Protein AF-A0A6I5VI59-F1 (afdb_monomer)

Secondary structure (DSSP, 8-state):
-------------PPPPEETTTTEE----STT-SSGGG-HHHHHHHHSHHHHHHHHHHHHHHHHHTTS----------SSSSSS----

Foldseek 3Di:
DDDDDDPDDPPPPDPQAAQLQPRHRDPCPDPPDPHNVRDPVSVVQVVDPVSVVVSVVVVVVVVVVVVDPDDDDDDDDPDPPDPPDDDD

Solvent-accessible surface area (backbone atoms only — not comparable to full-atom values): 6158 Å² total; per-residue (Å²): 140,84,86,78,87,88,88,86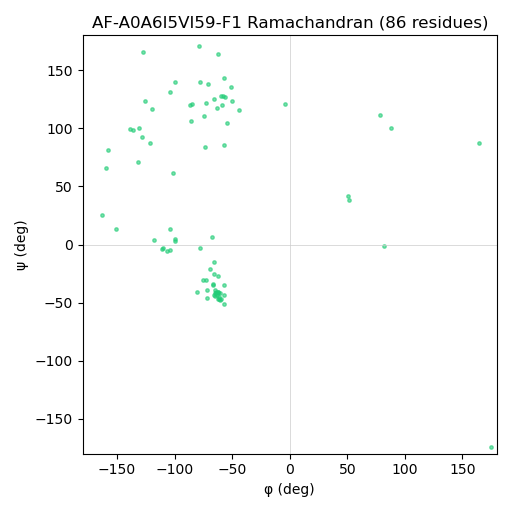,70,91,64,73,80,68,78,70,60,61,28,88,90,76,75,37,68,59,78,60,88,46,92,89,30,90,44,56,89,58,28,69,67,51,50,56,39,64,73,34,67,66,51,38,51,50,50,51,51,51,52,52,51,52,52,62,69,60,72,57,91,74,76,87,81,81,89,88,91,85,88,86,80,87,80,89,80,83,79,134

Sequence (88 aa):
MTTERDVGGRRRSRPNPRCPIRDEPCNLCFPGATGPQDCGLVYLVQSDPELRAALHQTTLANRRAAGTPTAVAGESQSAALTTRSTSP

Structure (mmCIF, N/CA/C/O backbone):
data_AF-A0A6I5VI59-F1
#
_entry.id   AF-A0A6I5VI59-F1
#
loop_
_atom_site.group_PDB
_atom_site.id
_atom_site.type_symbol
_atom_site.label_atom_id
_atom_site.label_alt_id
_atom_site.label_comp_id
_atom_site.label_asym_id
_atom_site.label_entity_id
_atom_site.label_seq_id
_atom_site.pdbx_PDB_ins_code
_atom_site.Cartn_x
_atom_site.Cartn_y
_atom_site.Cartn_z
_atom_site.occupancy
_atom_site.B_iso_or_equiv
_atom_site.auth_seq_id
_atom_site.auth_comp_id
_atom_site.auth_asym_id
_atom_site.auth_atom_id
_atom_site.pdbx_PDB_model_num
ATOM 1 N N . MET A 1 1 ? 27.113 -13.403 -28.315 1.00 39.59 1 MET A N 1
ATOM 2 C CA . MET A 1 1 ? 26.087 -14.435 -28.570 1.00 39.59 1 MET A CA 1
ATOM 3 C C . MET A 1 1 ? 24.901 -14.104 -27.681 1.00 39.59 1 MET A C 1
ATOM 5 O O . MET A 1 1 ? 24.904 -14.483 -26.520 1.00 39.59 1 MET A O 1
ATOM 9 N N . THR A 1 2 ? 23.955 -13.311 -28.178 1.00 43.34 2 THR A N 1
ATOM 10 C CA . THR A 1 2 ? 22.793 -12.861 -27.397 1.00 43.34 2 THR A CA 1
ATOM 11 C C . THR A 1 2 ? 21.562 -13.183 -28.229 1.00 43.34 2 THR A C 1
ATOM 13 O O . THR A 1 2 ? 21.210 -12.441 -29.137 1.00 43.34 2 THR A O 1
ATOM 16 N N . THR A 1 3 ? 20.984 -14.362 -28.010 1.00 52.22 3 THR A N 1
ATOM 17 C CA . THR A 1 3 ? 19.750 -14.786 -28.675 1.00 52.22 3 THR A CA 1
ATOM 18 C C . THR A 1 3 ? 18.559 -14.262 -27.894 1.00 52.22 3 THR A C 1
ATOM 20 O O . THR A 1 3 ? 18.238 -14.736 -26.806 1.00 52.22 3 THR A O 1
ATOM 23 N N . GLU A 1 4 ? 17.940 -13.249 -28.484 1.00 60.28 4 GLU A N 1
ATOM 24 C CA . GLU A 1 4 ? 16.590 -12.788 -28.213 1.00 60.28 4 GLU A CA 1
ATOM 25 C C . GLU A 1 4 ? 15.547 -13.880 -28.527 1.00 60.28 4 GLU A C 1
ATOM 27 O O . GLU A 1 4 ? 15.796 -14.782 -29.326 1.00 60.28 4 GLU A O 1
ATOM 32 N N . ARG A 1 5 ? 14.338 -13.660 -27.991 1.00 57.16 5 ARG A N 1
ATOM 33 C CA . ARG A 1 5 ? 13.023 -14.190 -28.406 1.00 57.16 5 ARG A CA 1
ATOM 34 C C . ARG A 1 5 ? 12.567 -15.534 -27.830 1.00 57.16 5 ARG A C 1
ATOM 36 O O . ARG A 1 5 ? 12.780 -16.588 -28.409 1.00 57.16 5 ARG A O 1
ATOM 43 N N . ASP A 1 6 ? 11.699 -15.414 -26.825 1.00 49.69 6 ASP A N 1
ATOM 44 C CA . ASP A 1 6 ? 10.441 -16.169 -26.789 1.00 49.69 6 ASP A CA 1
ATOM 45 C C . ASP A 1 6 ? 9.289 -15.238 -26.350 1.00 49.69 6 ASP A C 1
ATOM 47 O O . ASP A 1 6 ? 9.117 -14.908 -25.176 1.00 49.69 6 ASP A O 1
ATOM 51 N N . VAL A 1 7 ? 8.534 -14.733 -27.332 1.00 58.38 7 VAL A N 1
ATOM 52 C CA . VAL A 1 7 ? 7.294 -13.957 -27.154 1.00 58.38 7 VAL A CA 1
ATOM 53 C C . VAL A 1 7 ? 6.208 -14.733 -27.886 1.00 58.38 7 VAL A C 1
ATOM 55 O O . VAL A 1 7 ? 5.996 -14.532 -29.078 1.00 58.38 7 VAL A O 1
ATOM 58 N N . GLY A 1 8 ? 5.569 -15.684 -27.204 1.00 57.06 8 GLY A N 1
ATOM 59 C CA . GLY A 1 8 ? 4.693 -16.615 -27.918 1.00 57.06 8 GLY A CA 1
ATOM 60 C C . GLY A 1 8 ? 3.697 -17.415 -27.092 1.00 57.06 8 GLY A C 1
ATOM 61 O O . GLY A 1 8 ? 3.275 -18.475 -27.531 1.00 57.06 8 GLY A O 1
ATOM 62 N N . GLY A 1 9 ? 3.272 -16.936 -25.924 1.00 51.78 9 GLY A N 1
ATOM 63 C CA . GLY A 1 9 ? 2.158 -17.546 -25.197 1.00 51.78 9 GLY A CA 1
ATOM 64 C C . GLY A 1 9 ? 1.110 -16.496 -24.886 1.00 51.78 9 GLY A C 1
ATOM 65 O O . GLY A 1 9 ? 1.441 -15.511 -24.230 1.00 51.78 9 GLY A O 1
ATOM 66 N N . ARG A 1 10 ? -0.147 -16.697 -25.315 1.00 60.69 10 ARG A N 1
ATOM 67 C CA . ARG A 1 10 ? -1.305 -15.914 -24.844 1.00 60.69 10 ARG A CA 1
ATOM 68 C C . ARG A 1 10 ? -1.387 -16.037 -23.322 1.00 60.69 10 ARG A C 1
ATOM 70 O O . ARG A 1 10 ? -2.073 -16.910 -22.790 1.00 60.69 10 ARG A O 1
ATOM 77 N N . ARG A 1 11 ? -0.647 -15.183 -22.610 1.00 62.38 11 ARG A N 1
ATOM 78 C CA . ARG A 1 11 ? -0.764 -15.053 -21.167 1.00 62.38 11 ARG A CA 1
ATOM 79 C C . ARG A 1 11 ? -2.183 -14.563 -20.947 1.00 62.38 11 ARG A C 1
ATOM 81 O O . ARG A 1 11 ? -2.545 -13.496 -21.435 1.00 62.38 11 ARG A O 1
ATOM 88 N N . ARG A 1 12 ? -2.994 -15.360 -20.246 1.00 61.72 12 ARG A N 1
ATOM 89 C CA . ARG A 1 12 ? -4.211 -14.856 -19.601 1.00 61.72 12 ARG A CA 1
ATOM 90 C C . ARG A 1 12 ? -3.785 -13.550 -18.942 1.00 61.72 12 ARG A C 1
ATOM 92 O O . ARG A 1 12 ? -2.851 -13.600 -18.139 1.00 61.72 12 ARG A O 1
ATOM 99 N N . SER A 1 13 ? -4.335 -12.414 -19.379 1.00 62.22 13 SER A N 1
ATOM 100 C CA . SER A 1 13 ? -3.943 -11.108 -18.849 1.00 62.22 13 SER A CA 1
ATOM 101 C C . SER A 1 13 ? -4.113 -11.203 -17.343 1.00 62.22 13 SER A C 1
ATOM 103 O O . SER A 1 13 ? -5.244 -11.313 -16.868 1.00 62.22 13 SER A O 1
ATOM 105 N N . ARG A 1 14 ? -3.005 -11.319 -16.596 1.00 63.59 14 ARG A N 1
ATOM 106 C CA . ARG A 1 14 ? -3.090 -11.430 -15.141 1.00 63.59 14 ARG A CA 1
ATOM 107 C C . ARG A 1 14 ? -3.800 -10.150 -14.710 1.00 63.59 14 ARG A C 1
ATOM 109 O O . ARG A 1 14 ? -3.390 -9.088 -15.184 1.00 63.59 14 ARG A O 1
ATOM 116 N N . PRO A 1 15 ? -4.886 -10.235 -13.923 1.00 69.19 15 PRO A N 1
ATOM 117 C CA . PRO A 1 15 ? -5.558 -9.036 -13.450 1.00 69.19 15 PRO A CA 1
ATOM 118 C C . PRO A 1 15 ? -4.493 -8.121 -12.851 1.00 69.19 15 PRO A C 1
ATOM 120 O O . PRO A 1 15 ? -3.703 -8.572 -12.017 1.00 69.19 15 PRO A O 1
ATOM 123 N N . ASN A 1 16 ? -4.400 -6.892 -13.370 1.00 75.50 16 ASN A N 1
ATOM 124 C CA . ASN A 1 16 ? -3.383 -5.949 -12.924 1.00 75.50 16 ASN A CA 1
ATOM 125 C C . ASN A 1 16 ? -3.591 -5.754 -11.413 1.00 75.50 16 ASN A C 1
ATOM 127 O O . ASN A 1 16 ? -4.707 -5.392 -11.015 1.00 75.50 16 ASN A O 1
ATOM 131 N N . PRO A 1 17 ? -2.592 -6.062 -10.569 1.00 84.69 17 PRO A N 1
ATOM 132 C CA . PRO A 1 17 ? -2.742 -5.901 -9.133 1.00 84.69 17 PRO A CA 1
ATOM 133 C C . PRO A 1 17 ? -3.136 -4.452 -8.815 1.00 84.69 17 PRO A C 1
ATOM 135 O O . PRO A 1 17 ? -2.476 -3.508 -9.249 1.00 84.69 17 PRO A O 1
ATOM 138 N N . ARG A 1 18 ? -4.229 -4.264 -8.066 1.00 89.06 18 ARG A N 1
ATOM 139 C CA . ARG A 1 18 ? -4.657 -2.928 -7.627 1.00 89.06 18 ARG A CA 1
ATOM 140 C C . ARG A 1 18 ? -3.813 -2.461 -6.443 1.00 89.06 18 ARG A C 1
ATOM 142 O O . ARG A 1 18 ? -3.510 -3.236 -5.538 1.00 89.06 18 ARG A O 1
ATOM 149 N N . CYS A 1 19 ? -3.457 -1.182 -6.448 1.00 91.38 19 CYS A N 1
ATOM 150 C CA . CYS A 1 19 ? -2.842 -0.496 -5.325 1.00 91.38 19 CYS A CA 1
ATOM 151 C C . CYS A 1 19 ? -3.895 -0.274 -4.221 1.00 91.38 19 CYS A C 1
ATOM 153 O O . CYS A 1 19 ? -4.899 0.390 -4.485 1.00 91.38 19 CYS A O 1
ATOM 155 N N . PRO A 1 20 ? -3.685 -0.769 -2.987 1.00 89.69 20 PRO A N 1
ATOM 156 C CA . PRO A 1 20 ? -4.676 -0.663 -1.911 1.00 89.69 20 PRO A CA 1
ATOM 157 C C . PRO A 1 20 ? -4.873 0.769 -1.394 1.00 89.69 20 PRO A C 1
ATOM 159 O O . PRO A 1 20 ? -5.907 1.065 -0.812 1.00 89.69 20 PRO A O 1
ATOM 162 N N . ILE A 1 21 ? -3.897 1.657 -1.607 1.00 91.19 21 ILE A N 1
ATOM 163 C CA . ILE A 1 21 ? -3.937 3.039 -1.103 1.00 91.19 21 ILE A CA 1
ATOM 164 C C . ILE A 1 21 ? -4.788 3.938 -2.002 1.00 91.19 21 ILE A C 1
ATOM 166 O O . ILE A 1 21 ? -5.526 4.794 -1.528 1.00 91.19 21 ILE A O 1
ATOM 170 N N . ARG A 1 22 ? -4.651 3.760 -3.317 1.00 88.69 22 ARG A N 1
ATOM 171 C CA . ARG A 1 22 ? -5.247 4.642 -4.326 1.00 88.69 22 ARG A CA 1
ATOM 172 C C . ARG A 1 22 ? -6.443 4.013 -5.052 1.00 88.69 22 ARG A C 1
ATOM 174 O O . ARG A 1 22 ? -7.084 4.683 -5.847 1.00 88.69 22 ARG A O 1
ATOM 181 N N . ASP A 1 23 ? -6.729 2.734 -4.788 1.00 88.69 23 ASP A N 1
ATOM 182 C CA . ASP A 1 23 ? -7.751 1.927 -5.469 1.00 88.69 23 ASP A CA 1
ATOM 183 C C . ASP A 1 23 ? -7.623 1.963 -7.004 1.00 88.69 23 ASP A C 1
ATOM 185 O O . ASP A 1 23 ? -8.605 1.957 -7.735 1.00 88.69 23 ASP A O 1
ATOM 189 N N . GLU A 1 24 ? -6.406 1.958 -7.543 1.00 88.25 24 GLU A N 1
ATOM 190 C CA . GLU A 1 24 ? -6.167 1.962 -8.994 1.00 88.25 24 GLU A CA 1
ATOM 191 C C . GLU A 1 24 ? -5.221 0.822 -9.408 1.00 88.25 24 GLU A C 1
ATOM 193 O O . GLU A 1 24 ? -4.573 0.229 -8.543 1.00 88.25 24 GLU A O 1
ATOM 198 N N . PRO A 1 25 ? -5.115 0.478 -10.702 1.00 91.06 25 PRO A N 1
ATOM 199 C CA . PRO A 1 25 ? -4.098 -0.459 -11.171 1.00 91.06 25 PRO A CA 1
ATOM 200 C C . PRO A 1 25 ? -2.684 0.015 -10.804 1.00 91.06 25 PRO A C 1
ATOM 202 O O . PRO A 1 25 ? -2.394 1.211 -10.824 1.00 91.06 25 PRO A O 1
ATOM 205 N N . CYS A 1 26 ? -1.790 -0.912 -10.458 1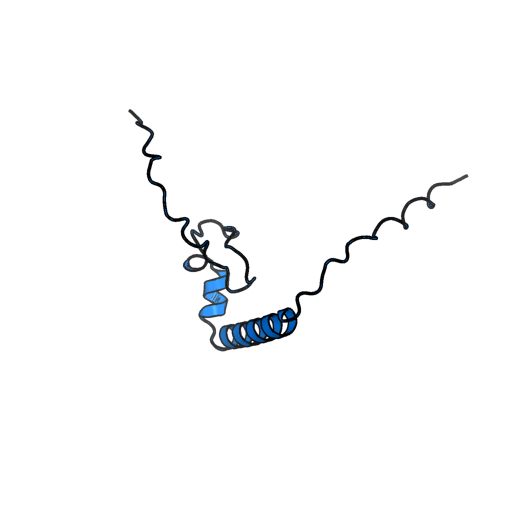.00 90.69 26 CYS A N 1
ATOM 206 C CA . CYS A 1 26 ? -0.426 -0.551 -10.091 1.00 90.69 26 CYS A CA 1
ATOM 207 C C . CYS A 1 26 ? 0.326 0.039 -11.296 1.00 90.69 26 CYS A C 1
ATOM 209 O O . CYS A 1 26 ? 0.450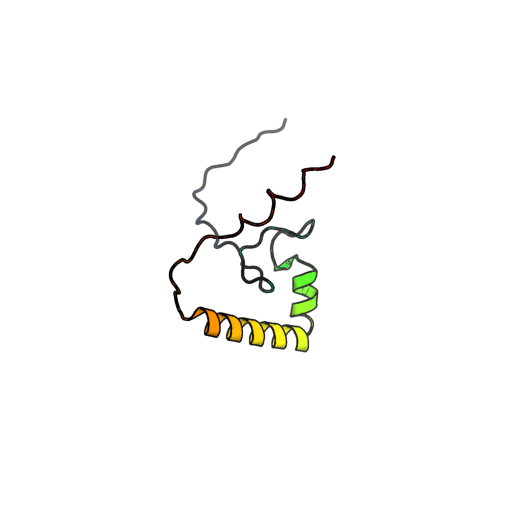 -0.606 -12.335 1.00 90.69 26 CYS A O 1
ATOM 211 N N . ASN A 1 27 ? 0.868 1.247 -11.121 1.00 90.06 27 ASN A N 1
ATOM 212 C CA . ASN A 1 27 ? 1.656 1.959 -12.134 1.00 90.06 27 ASN A CA 1
ATOM 213 C C . ASN A 1 27 ? 3.169 1.935 -11.844 1.00 90.06 27 ASN A C 1
ATOM 215 O O . ASN A 1 27 ? 3.907 2.723 -12.424 1.00 90.06 27 ASN A O 1
ATOM 219 N N . LEU A 1 28 ? 3.624 1.080 -10.916 1.00 91.56 28 LEU A N 1
ATOM 220 C CA . LEU A 1 28 ? 5.034 0.961 -10.505 1.00 91.56 28 LEU A CA 1
ATOM 221 C C . LEU A 1 28 ? 5.676 2.315 -10.140 1.00 91.56 28 LEU A C 1
ATOM 223 O O . LEU A 1 28 ? 6.812 2.607 -10.499 1.00 91.56 28 LEU A O 1
ATOM 227 N N . CYS A 1 29 ? 4.939 3.163 -9.417 1.00 88.81 29 CYS A N 1
ATOM 228 C CA . CYS A 1 29 ? 5.372 4.525 -9.087 1.00 88.81 29 CYS A CA 1
ATOM 229 C C . CYS A 1 29 ? 6.603 4.597 -8.167 1.00 88.81 29 CYS A C 1
ATOM 231 O O . CYS A 1 29 ? 7.192 5.666 -8.028 1.00 88.81 29 CYS A O 1
ATOM 233 N N . PHE A 1 30 ? 6.975 3.488 -7.524 1.00 89.75 30 PHE A N 1
ATOM 234 C CA . PHE A 1 30 ? 8.142 3.398 -6.657 1.00 89.75 30 PHE A CA 1
ATOM 235 C C . PHE A 1 30 ? 9.287 2.660 -7.376 1.00 89.75 30 PHE A C 1
ATOM 237 O O . PHE A 1 30 ? 9.048 1.570 -7.906 1.00 89.75 30 PHE A O 1
ATOM 244 N N . PRO A 1 31 ? 10.523 3.200 -7.385 1.00 90.75 31 PRO A N 1
ATOM 245 C CA . PRO A 1 31 ? 11.657 2.570 -8.058 1.00 90.75 31 PRO A CA 1
ATOM 246 C C . PRO A 1 31 ? 11.923 1.159 -7.526 1.00 90.75 31 PRO A C 1
ATOM 248 O O . PRO A 1 31 ? 12.067 0.960 -6.323 1.00 90.75 31 PRO A O 1
ATOM 251 N N . GLY A 1 32 ? 12.004 0.179 -8.427 1.00 88.62 32 GLY A N 1
ATOM 252 C CA . GLY A 1 32 ? 12.279 -1.218 -8.071 1.00 88.62 32 GLY A CA 1
ATOM 253 C C . GLY A 1 32 ? 11.066 -2.026 -7.597 1.00 88.62 32 GLY A C 1
ATOM 254 O O . GLY A 1 32 ? 11.210 -3.223 -7.361 1.00 88.62 32 GLY A O 1
ATOM 255 N N . ALA A 1 33 ? 9.872 -1.434 -7.502 1.00 91.25 33 ALA A N 1
ATOM 256 C CA . ALA A 1 33 ? 8.663 -2.202 -7.224 1.00 91.25 33 ALA A CA 1
ATOM 257 C C . ALA A 1 33 ? 8.270 -3.064 -8.436 1.00 91.25 33 ALA A C 1
ATOM 259 O O . ALA A 1 33 ? 8.285 -2.582 -9.568 1.00 91.25 33 ALA A O 1
ATOM 260 N N . THR A 1 34 ? 7.855 -4.315 -8.204 1.00 90.81 34 THR A N 1
ATOM 261 C CA . THR A 1 34 ? 7.221 -5.163 -9.239 1.00 90.81 34 THR A CA 1
ATOM 262 C C . THR A 1 34 ? 5.704 -5.270 -9.060 1.00 90.81 34 THR A C 1
ATOM 264 O O . THR A 1 34 ? 4.996 -5.828 -9.899 1.00 90.81 34 THR A O 1
ATOM 267 N N . GLY A 1 35 ? 5.187 -4.693 -7.972 1.00 90.12 35 GLY A N 1
ATOM 268 C CA . GLY A 1 35 ? 3.775 -4.633 -7.628 1.00 90.12 35 GLY A CA 1
ATOM 269 C C . GLY A 1 35 ? 3.557 -4.006 -6.246 1.00 90.12 35 GLY A C 1
ATOM 270 O O . GLY A 1 35 ? 4.507 -3.528 -5.622 1.00 90.12 35 GLY A O 1
ATOM 271 N N . PRO A 1 36 ? 2.312 -4.001 -5.741 1.00 92.88 36 PRO A N 1
ATOM 272 C CA . PRO A 1 36 ? 1.977 -3.390 -4.455 1.00 92.88 36 PRO A CA 1
ATOM 273 C C . PRO A 1 36 ? 2.696 -4.040 -3.266 1.00 92.88 36 PRO A C 1
ATOM 275 O O . PRO A 1 36 ? 2.954 -3.351 -2.286 1.00 92.88 36 PRO A O 1
ATOM 278 N N . GLN A 1 37 ? 3.059 -5.323 -3.354 1.00 90.75 37 GLN A N 1
ATOM 279 C CA . GLN A 1 37 ? 3.817 -6.021 -2.309 1.00 90.75 37 GLN A CA 1
ATOM 280 C C . GLN A 1 37 ? 5.250 -5.491 -2.119 1.00 90.75 37 GLN A C 1
ATOM 282 O O . GLN A 1 37 ? 5.786 -5.603 -1.024 1.00 90.75 37 GLN A O 1
ATOM 287 N N . ASP A 1 38 ? 5.840 -4.881 -3.153 1.00 91.94 38 ASP A N 1
ATOM 288 C CA . ASP A 1 38 ? 7.209 -4.339 -3.122 1.00 91.94 38 ASP A CA 1
ATOM 289 C C . ASP A 1 38 ? 7.228 -2.817 -2.888 1.00 91.94 38 ASP A C 1
ATOM 291 O O . ASP A 1 38 ? 8.277 -2.176 -2.931 1.00 91.94 38 ASP A O 1
ATOM 295 N N . CYS A 1 39 ? 6.061 -2.198 -2.688 1.00 92.75 39 CYS A N 1
ATOM 296 C CA . CYS A 1 39 ? 5.956 -0.760 -2.483 1.00 92.75 39 CYS A CA 1
ATOM 297 C C . CYS A 1 39 ? 6.138 -0.412 -1.000 1.00 92.75 39 CYS A C 1
ATOM 299 O O . CYS A 1 39 ? 5.325 -0.801 -0.159 1.00 92.75 39 CYS A O 1
ATOM 301 N N . GLY A 1 40 ? 7.150 0.404 -0.684 1.00 92.00 40 GLY A N 1
ATOM 302 C CA . GLY A 1 40 ? 7.424 0.838 0.692 1.00 92.00 40 GLY A CA 1
ATOM 303 C C . GLY A 1 40 ? 6.241 1.545 1.369 1.00 92.00 40 GLY A C 1
ATOM 304 O O . GLY A 1 40 ? 5.998 1.338 2.554 1.00 92.00 40 GLY A O 1
ATOM 305 N N . LEU A 1 41 ? 5.440 2.313 0.619 1.00 93.19 41 LEU A N 1
ATOM 306 C CA . LEU A 1 41 ? 4.238 2.958 1.162 1.00 93.19 41 LEU A CA 1
ATOM 307 C C . LEU A 1 41 ? 3.179 1.933 1.590 1.00 93.19 41 LEU A C 1
ATOM 309 O O . LEU A 1 41 ? 2.598 2.057 2.665 1.00 93.19 41 LEU A O 1
ATOM 313 N N . VAL A 1 42 ? 2.940 0.913 0.760 1.00 94.81 42 VAL A N 1
ATOM 314 C CA . VAL A 1 42 ? 1.993 -0.162 1.087 1.00 94.81 42 VAL A CA 1
ATOM 315 C C . VAL A 1 42 ? 2.471 -0.913 2.325 1.00 94.81 42 VAL A C 1
ATOM 317 O O . VAL A 1 42 ? 1.659 -1.184 3.206 1.00 94.81 42 VAL A O 1
ATOM 320 N N . TYR A 1 43 ? 3.775 -1.188 2.429 1.00 94.38 43 TYR A N 1
ATOM 321 C CA . TYR A 1 43 ? 4.365 -1.810 3.613 1.00 94.38 43 TYR A CA 1
ATOM 322 C C . TYR A 1 43 ? 4.086 -1.007 4.889 1.00 94.38 43 TYR A C 1
ATOM 324 O O . TYR A 1 43 ? 3.574 -1.576 5.852 1.00 94.38 43 TYR A O 1
ATOM 332 N N . LEU A 1 44 ? 4.365 0.301 4.894 1.00 94.94 44 LEU A N 1
ATOM 333 C CA . LEU A 1 44 ? 4.167 1.150 6.074 1.00 94.94 44 LEU A CA 1
ATOM 334 C C . LEU A 1 44 ? 2.707 1.154 6.530 1.00 94.94 44 LEU A C 1
ATOM 336 O O . LEU A 1 44 ? 2.420 0.941 7.704 1.00 94.94 44 LEU A O 1
ATOM 340 N N . VAL A 1 45 ? 1.780 1.333 5.591 1.00 96.06 45 VAL A N 1
ATOM 341 C CA . VAL A 1 45 ? 0.360 1.429 5.929 1.00 96.06 45 VAL A CA 1
ATOM 342 C C . VAL A 1 45 ? -0.228 0.081 6.352 1.00 96.06 45 VAL A C 1
ATOM 344 O O . VAL A 1 45 ? -1.037 0.028 7.271 1.00 96.06 45 VAL A O 1
ATOM 347 N N . GLN A 1 46 ? 0.161 -1.020 5.706 1.00 94.62 46 GLN A N 1
ATOM 348 C CA . GLN A 1 46 ? -0.378 -2.346 6.028 1.00 94.62 46 GLN A CA 1
ATOM 349 C C . GLN A 1 46 ? 0.205 -2.923 7.325 1.00 94.62 46 GLN A C 1
ATOM 351 O O . GLN A 1 46 ? -0.484 -3.692 8.007 1.00 94.62 46 GLN A O 1
ATOM 356 N N . SER A 1 47 ? 1.450 -2.567 7.656 1.00 96.56 47 SER A N 1
ATOM 357 C CA . SER A 1 47 ? 2.124 -3.012 8.883 1.00 96.56 47 SER A CA 1
ATOM 358 C C . SER A 1 47 ? 1.560 -2.334 10.129 1.00 96.56 47 SER A C 1
ATOM 360 O O . SER A 1 47 ? 1.519 -2.951 11.191 1.00 96.56 47 SER A O 1
ATOM 362 N N . ASP A 1 48 ? 1.069 -1.102 9.997 1.00 97.62 48 ASP A N 1
ATOM 363 C CA . ASP A 1 48 ? 0.415 -0.379 11.081 1.00 97.62 48 ASP A CA 1
ATOM 364 C C . ASP A 1 48 ? -1.082 -0.760 11.177 1.00 97.62 48 ASP A C 1
ATOM 366 O O . ASP A 1 48 ? -1.839 -0.603 10.210 1.00 97.62 48 ASP A O 1
ATOM 370 N N . PRO A 1 49 ? -1.552 -1.297 12.319 1.00 97.19 49 PRO A N 1
ATOM 371 C CA . PRO A 1 49 ? -2.939 -1.720 12.474 1.00 97.19 49 PRO A CA 1
ATOM 372 C C . PRO A 1 49 ? -3.949 -0.572 12.439 1.00 97.19 49 PRO A C 1
ATOM 374 O O . PRO A 1 49 ? -5.054 -0.774 11.929 1.00 97.19 49 PRO A O 1
ATOM 377 N N . GLU A 1 50 ? -3.593 0.605 12.947 1.00 97.44 50 GLU A N 1
ATOM 378 C CA . GLU A 1 50 ? -4.479 1.766 12.969 1.00 97.44 50 GLU A CA 1
ATOM 379 C C . GLU A 1 50 ? -4.640 2.326 11.557 1.00 97.44 50 GLU A C 1
ATOM 381 O O . GLU A 1 50 ? -5.767 2.523 11.090 1.00 97.44 50 GLU A O 1
ATOM 386 N N . LEU A 1 51 ? -3.531 2.483 10.827 1.00 96.62 51 LEU A N 1
ATOM 387 C CA . LEU A 1 51 ? -3.567 2.973 9.447 1.00 96.62 51 LEU A CA 1
ATOM 388 C C . LEU A 1 51 ? -4.308 2.007 8.518 1.00 96.62 51 LEU A C 1
ATOM 390 O O . LEU A 1 51 ? -5.121 2.431 7.692 1.00 96.62 51 LEU A O 1
ATOM 394 N N . ARG A 1 52 ? -4.094 0.698 8.674 1.00 96.69 52 ARG A N 1
ATOM 395 C CA . ARG A 1 52 ? -4.825 -0.329 7.921 1.00 96.69 52 ARG A CA 1
ATOM 396 C C . ARG A 1 52 ? -6.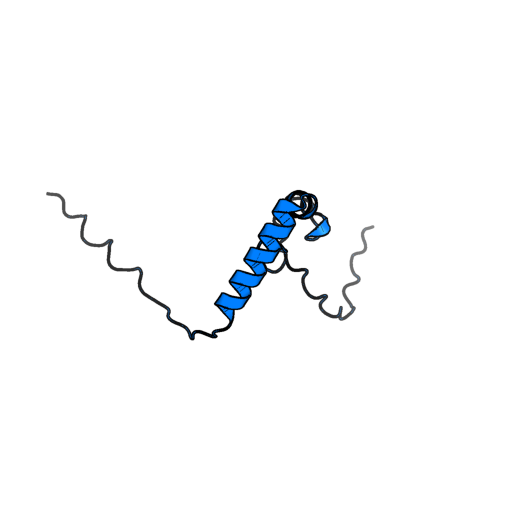327 -0.300 8.210 1.00 96.69 52 ARG A C 1
ATOM 398 O O . ARG A 1 52 ? -7.130 -0.447 7.285 1.00 96.69 52 ARG A O 1
ATOM 405 N N . ALA A 1 53 ? -6.724 -0.099 9.467 1.00 97.38 53 ALA A N 1
ATOM 406 C CA . ALA A 1 53 ? -8.132 0.041 9.831 1.00 97.38 53 ALA A CA 1
ATOM 407 C C . ALA A 1 53 ? -8.746 1.314 9.228 1.00 97.38 53 ALA A C 1
ATOM 409 O O . ALA A 1 53 ? -9.842 1.249 8.664 1.00 97.38 53 ALA A O 1
ATOM 410 N N . ALA A 1 54 ? -8.030 2.440 9.280 1.00 96.44 54 ALA A N 1
ATOM 411 C CA . ALA A 1 54 ? -8.459 3.697 8.676 1.00 96.44 54 ALA A CA 1
ATOM 412 C C . ALA A 1 54 ? -8.646 3.561 7.156 1.00 96.44 54 ALA A C 1
ATOM 414 O O . ALA A 1 54 ? -9.712 3.896 6.641 1.00 96.44 54 ALA A O 1
ATOM 415 N N . LEU A 1 55 ? -7.681 2.970 6.440 1.00 95.50 55 LEU A N 1
ATOM 416 C CA . LEU A 1 55 ? -7.817 2.696 5.004 1.00 95.50 55 LEU A CA 1
ATOM 417 C C . LEU A 1 55 ? -9.034 1.838 4.674 1.00 95.50 55 LEU A C 1
ATOM 419 O O . LEU A 1 55 ? -9.739 2.105 3.697 1.00 95.50 55 LEU A O 1
ATOM 423 N N . HIS A 1 56 ? -9.279 0.792 5.463 1.00 94.88 56 HIS A N 1
ATOM 424 C CA . HIS A 1 56 ? -10.437 -0.069 5.265 1.00 94.88 56 HIS A CA 1
ATOM 425 C C . HIS A 1 56 ? -11.742 0.727 5.411 1.00 94.88 56 HIS A C 1
ATOM 427 O O . HIS A 1 56 ? -12.622 0.628 4.554 1.00 94.88 56 HIS A O 1
ATOM 433 N N . GLN A 1 57 ? -11.843 1.577 6.437 1.00 95.50 57 GLN A N 1
ATOM 434 C CA . GLN A 1 57 ? -12.996 2.458 6.633 1.00 95.50 57 GLN A CA 1
ATOM 435 C C . GLN A 1 57 ? -13.174 3.434 5.464 1.00 95.50 57 GLN A C 1
ATOM 437 O O . GLN A 1 57 ? -14.275 3.528 4.919 1.00 95.50 57 GLN A O 1
ATOM 442 N N . THR A 1 58 ? -12.103 4.096 5.020 1.00 93.31 58 THR A N 1
ATOM 443 C CA . THR A 1 58 ? -12.138 5.010 3.868 1.00 93.31 58 THR A CA 1
ATOM 444 C C . THR A 1 58 ? -12.553 4.288 2.589 1.00 93.31 58 THR A C 1
ATOM 446 O O . THR A 1 58 ? -13.391 4.786 1.844 1.00 93.31 58 THR A O 1
ATOM 449 N N . THR A 1 59 ? -12.045 3.079 2.348 1.00 91.44 59 THR A N 1
ATOM 450 C CA . THR A 1 59 ? -12.406 2.275 1.171 1.00 91.44 59 THR A CA 1
ATOM 451 C C . THR A 1 59 ? -13.887 1.902 1.184 1.00 91.44 59 THR A C 1
ATOM 453 O O . THR A 1 59 ? -14.564 2.013 0.161 1.00 91.44 59 THR A O 1
ATOM 456 N N . LEU A 1 60 ? -14.420 1.489 2.339 1.00 91.44 60 LEU A N 1
ATOM 457 C CA . LEU A 1 60 ? -15.849 1.213 2.490 1.00 91.44 60 LEU A CA 1
ATOM 458 C C . LEU A 1 60 ? -16.695 2.476 2.288 1.00 91.44 60 LEU A C 1
ATOM 460 O O . LEU A 1 60 ? -17.723 2.409 1.613 1.00 91.44 60 LEU A O 1
ATOM 464 N N . ALA A 1 61 ? -16.266 3.617 2.830 1.00 90.44 61 ALA A N 1
ATOM 465 C CA . ALA A 1 61 ? -16.947 4.897 2.655 1.00 90.44 61 ALA A CA 1
ATOM 466 C C . ALA A 1 61 ? -16.971 5.331 1.180 1.00 90.44 61 ALA A C 1
ATOM 468 O O . ALA A 1 61 ? -18.039 5.632 0.649 1.00 90.44 61 ALA A O 1
ATOM 469 N N . ASN A 1 62 ? -15.831 5.258 0.488 1.00 89.25 62 ASN A N 1
ATOM 470 C CA . ASN A 1 62 ? -15.713 5.589 -0.933 1.00 89.25 62 ASN A CA 1
ATOM 471 C C . ASN A 1 62 ? -16.572 4.669 -1.804 1.00 89.25 62 ASN A C 1
ATOM 473 O O . ASN A 1 62 ? -17.243 5.133 -2.720 1.00 89.25 62 ASN A O 1
ATOM 477 N N . ARG A 1 63 ? -16.615 3.366 -1.495 1.00 85.44 63 ARG A N 1
ATOM 478 C CA . ARG A 1 63 ? -17.481 2.408 -2.201 1.00 85.44 63 ARG A CA 1
ATOM 479 C C . ARG A 1 63 ? -18.963 2.697 -2.000 1.00 85.44 63 ARG A C 1
ATOM 481 O O . ARG A 1 63 ? -19.731 2.563 -2.946 1.00 85.44 63 ARG A O 1
ATOM 488 N N . ARG A 1 64 ? -19.366 3.103 -0.792 1.00 87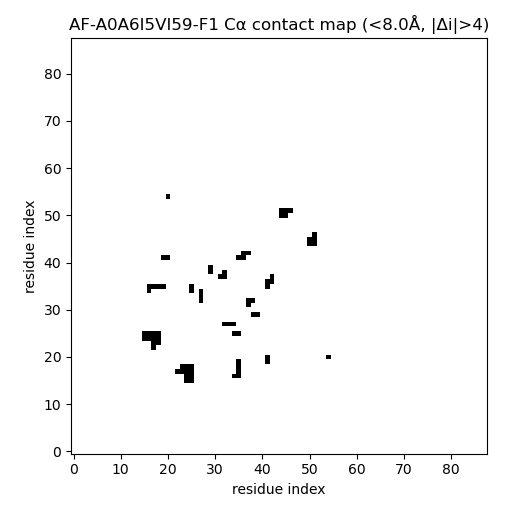.12 64 ARG A N 1
ATOM 489 C CA . ARG A 1 64 ? -20.745 3.533 -0.515 1.00 87.12 64 ARG A CA 1
ATOM 490 C C . ARG A 1 64 ? -21.095 4.803 -1.290 1.00 87.12 64 ARG A C 1
ATOM 492 O O . ARG A 1 64 ? -22.172 4.862 -1.867 1.00 87.12 64 ARG A O 1
ATOM 499 N N . ALA A 1 65 ? -20.181 5.771 -1.356 1.00 80.25 65 ALA A N 1
ATOM 500 C CA . ALA A 1 65 ? -20.367 6.993 -2.138 1.00 80.25 65 ALA A CA 1
ATOM 501 C C . ALA A 1 65 ? -20.415 6.727 -3.658 1.00 80.25 65 ALA A C 1
ATOM 503 O O . ALA A 1 65 ? -21.184 7.362 -4.373 1.00 80.25 65 ALA A O 1
ATOM 504 N N . ALA A 1 66 ? -19.641 5.757 -4.153 1.00 70.06 66 ALA A N 1
ATOM 505 C CA . ALA A 1 66 ? -19.595 5.372 -5.565 1.00 70.06 66 ALA A CA 1
ATOM 506 C C . ALA A 1 66 ? -20.785 4.504 -6.030 1.00 70.06 66 ALA A C 1
ATOM 508 O O . ALA A 1 66 ? -20.877 4.181 -7.211 1.00 70.06 66 ALA A O 1
ATOM 509 N N . GLY A 1 67 ? -21.708 4.130 -5.134 1.00 58.47 67 GLY A N 1
ATOM 510 C CA . GLY A 1 67 ? -22.880 3.291 -5.428 1.00 58.47 67 GLY A CA 1
ATOM 511 C C . GLY A 1 67 ? -23.951 3.921 -6.332 1.00 58.47 67 GLY A C 1
ATOM 512 O O . GLY A 1 67 ? -24.994 3.308 -6.544 1.00 58.47 67 GLY A O 1
ATOM 513 N N . THR A 1 68 ? -23.704 5.107 -6.891 1.00 48.91 68 THR A N 1
ATOM 514 C CA . THR A 1 68 ? -24.570 5.771 -7.875 1.00 48.91 68 THR A CA 1
ATOM 515 C C . THR A 1 68 ? -23.792 5.971 -9.176 1.00 48.91 68 THR A C 1
ATOM 517 O O . THR A 1 68 ? -22.813 6.719 -9.168 1.00 48.91 68 THR A O 1
ATOM 520 N N . PRO A 1 69 ? -24.188 5.350 -10.306 1.00 51.66 69 PRO A N 1
ATOM 521 C CA . PRO A 1 69 ? -23.615 5.682 -11.601 1.00 51.66 69 PRO A CA 1
ATOM 522 C C . PRO A 1 69 ? -24.171 7.043 -12.033 1.00 51.66 69 PRO A C 1
ATOM 524 O O . PRO A 1 69 ? -25.172 7.131 -12.741 1.00 51.66 69 PRO A O 1
ATOM 527 N N . THR A 1 70 ? -23.550 8.122 -11.565 1.00 46.44 70 THR A N 1
ATOM 528 C CA . THR A 1 70 ? -23.868 9.465 -12.045 1.00 46.44 70 THR A CA 1
ATOM 529 C C . THR A 1 70 ? -23.266 9.614 -13.434 1.00 46.44 70 THR A C 1
ATOM 531 O O . THR A 1 70 ? -22.048 9.619 -13.614 1.00 46.44 70 THR A O 1
ATOM 534 N N . ALA A 1 71 ? -24.153 9.673 -14.422 1.00 51.25 71 ALA A N 1
ATOM 535 C CA . ALA A 1 71 ? -23.836 10.009 -15.794 1.00 51.25 71 ALA A CA 1
ATOM 536 C C . ALA A 1 71 ? -23.030 11.319 -15.870 1.00 51.25 71 ALA A C 1
ATOM 538 O O . ALA A 1 71 ? -23.337 12.296 -15.193 1.00 51.25 71 ALA A O 1
ATOM 539 N N . VAL A 1 72 ? -21.994 11.274 -16.707 1.00 55.88 72 VAL A N 1
ATOM 540 C CA . VAL A 1 72 ? -21.280 12.372 -17.373 1.00 55.88 72 VAL A CA 1
ATOM 541 C C . VAL A 1 72 ? -21.838 13.793 -17.170 1.00 55.88 72 VAL A C 1
ATOM 543 O O . VAL A 1 72 ? -22.930 14.119 -17.622 1.00 55.88 72 VAL A O 1
ATOM 546 N N . ALA A 1 73 ? -21.012 14.684 -16.622 1.00 48.78 73 ALA A N 1
ATOM 547 C CA . ALA A 1 73 ? -21.113 16.120 -16.868 1.00 48.78 73 ALA A CA 1
ATOM 548 C C . ALA A 1 73 ? -19.695 16.669 -17.050 1.00 48.78 73 ALA A C 1
ATOM 550 O O . ALA A 1 73 ? -18.940 16.839 -16.093 1.00 48.78 73 ALA A O 1
ATOM 55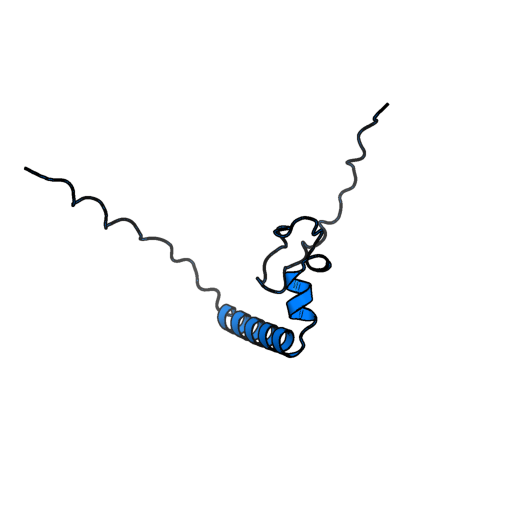1 N N . GLY A 1 74 ? -19.317 16.837 -18.316 1.00 49.03 74 GLY A N 1
ATOM 552 C CA . GLY A 1 74 ? -18.139 17.590 -18.708 1.00 49.03 74 GLY A CA 1
ATOM 553 C C . GLY A 1 74 ? -18.384 19.100 -18.679 1.00 49.03 74 GLY A C 1
ATOM 554 O O . GLY A 1 74 ? -19.519 19.562 -18.602 1.00 49.03 74 GLY A O 1
ATOM 555 N N . GLU A 1 75 ? -17.269 19.810 -18.841 1.00 46.97 75 GLU A N 1
ATOM 556 C CA . GLU A 1 75 ? -17.151 21.162 -19.396 1.00 46.97 75 GLU A CA 1
ATOM 557 C C . GLU A 1 75 ? -17.513 22.363 -18.500 1.00 46.97 75 GLU A C 1
ATOM 559 O O . GLU A 1 75 ? -18.677 22.637 -18.222 1.00 46.97 75 GLU A O 1
ATOM 564 N N . SER A 1 76 ? -16.492 23.155 -18.133 1.00 53.44 76 SER A N 1
ATOM 565 C CA . SER A 1 76 ? -16.415 24.615 -18.381 1.00 53.44 76 SER A CA 1
ATOM 566 C C . SER A 1 76 ? -15.324 25.266 -17.521 1.00 53.44 76 SER A C 1
ATOM 568 O O . SER A 1 76 ? -15.583 25.782 -16.437 1.00 53.44 76 SER A O 1
ATOM 570 N N . GLN A 1 77 ? -14.085 25.284 -18.016 1.00 57.72 77 GLN A N 1
ATOM 571 C CA . GLN A 1 77 ? -13.026 26.153 -17.488 1.00 57.72 77 GLN A CA 1
ATOM 572 C C . GLN A 1 77 ? -12.327 26.865 -18.650 1.00 57.72 77 GLN A C 1
ATOM 574 O O . GLN A 1 77 ? -11.199 26.546 -19.009 1.00 57.72 77 GLN A O 1
ATOM 579 N N . SER A 1 78 ? -13.016 27.813 -19.291 1.00 55.66 78 SER A N 1
ATOM 580 C CA . SER A 1 78 ? -12.393 28.784 -20.204 1.00 55.66 78 SER A CA 1
ATOM 581 C C . SER A 1 78 ? -13.267 30.029 -20.352 1.00 55.66 78 SER A C 1
ATOM 583 O O . SER A 1 78 ? -14.020 30.156 -21.307 1.00 55.66 78 SER A O 1
ATOM 585 N N . ALA A 1 79 ? -13.186 30.954 -19.391 1.00 54.72 79 ALA A N 1
ATOM 586 C CA . ALA A 1 79 ? -13.748 32.303 -19.554 1.00 54.72 79 ALA A CA 1
ATOM 587 C C . ALA A 1 79 ? -13.018 33.408 -18.756 1.00 54.72 79 ALA A C 1
ATOM 589 O O . ALA A 1 79 ? -13.553 34.502 -18.622 1.00 54.72 79 ALA A O 1
ATOM 590 N N . ALA A 1 80 ? -11.812 33.167 -18.217 1.00 56.25 80 ALA A N 1
ATOM 591 C CA . ALA A 1 80 ? -11.173 34.117 -17.291 1.00 56.25 80 ALA A CA 1
ATOM 592 C C . ALA A 1 80 ? -9.927 34.868 -17.810 1.00 56.25 80 ALA A C 1
ATOM 594 O O . ALA A 1 80 ? -9.414 35.700 -17.068 1.00 56.25 80 ALA A O 1
ATOM 595 N N . LEU A 1 81 ? -9.410 34.631 -19.030 1.00 59.62 81 LEU A N 1
ATOM 596 C CA . LEU A 1 81 ? -8.057 35.122 -19.373 1.00 59.62 81 LEU A CA 1
ATOM 597 C C . LEU A 1 81 ? -7.924 36.264 -20.404 1.00 59.62 81 LEU A C 1
ATOM 599 O O . LEU A 1 81 ? -6.808 36.739 -20.587 1.00 59.62 81 LEU A O 1
ATOM 603 N N . THR A 1 82 ? -8.980 36.764 -21.055 1.00 60.06 82 THR A N 1
ATOM 604 C CA . THR A 1 82 ? -8.778 37.608 -22.263 1.00 60.06 82 THR A CA 1
ATOM 605 C C . THR A 1 82 ? -8.873 39.133 -22.091 1.00 60.06 82 THR A C 1
ATOM 607 O O . THR A 1 82 ? -8.772 39.836 -23.088 1.00 60.06 82 THR A O 1
ATOM 610 N N . THR A 1 83 ? -9.031 39.705 -20.889 1.00 60.59 83 THR A N 1
ATOM 611 C CA . THR A 1 83 ? -9.230 41.176 -20.759 1.00 60.59 83 THR A CA 1
ATOM 612 C C . THR A 1 83 ? -8.165 41.950 -19.978 1.00 60.59 83 THR A C 1
ATOM 614 O O . THR A 1 83 ? -8.283 43.165 -19.848 1.00 60.59 83 THR A O 1
ATOM 617 N N . ARG A 1 84 ? -7.071 41.325 -19.519 1.00 61.47 84 ARG A N 1
ATOM 618 C CA . ARG A 1 84 ? -5.941 42.054 -18.896 1.00 61.47 84 ARG A CA 1
ATOM 619 C C . ARG A 1 84 ? -4.770 42.233 -19.862 1.00 61.47 84 ARG A C 1
ATOM 621 O O . ARG A 1 84 ? -3.689 41.732 -19.589 1.00 61.47 84 ARG A O 1
ATOM 628 N N . SER A 1 85 ? -4.966 42.927 -20.983 1.00 61.81 85 SER A N 1
ATOM 629 C CA . SER A 1 85 ? -3.828 43.467 -21.744 1.00 61.81 85 SER A CA 1
ATOM 630 C C . SER A 1 85 ? -4.228 44.617 -22.674 1.00 61.81 85 SER A C 1
ATOM 632 O O . SER A 1 85 ? -4.121 44.501 -23.889 1.00 61.81 85 SER A O 1
ATOM 634 N N . THR A 1 86 ? -4.652 45.744 -22.098 1.00 62.78 86 THR A N 1
ATOM 635 C CA . THR A 1 86 ? -4.580 47.048 -22.777 1.00 62.78 86 THR A CA 1
ATOM 636 C C . THR A 1 86 ? -3.945 48.036 -21.805 1.00 62.78 86 THR A C 1
ATOM 638 O O . THR A 1 86 ? -4.604 48.503 -20.878 1.00 62.78 86 THR A O 1
ATOM 641 N N . SER A 1 87 ? -2.652 48.298 -21.990 1.00 58.25 87 SER A N 1
ATOM 642 C CA . SER A 1 87 ? -1.921 49.397 -21.347 1.00 58.25 87 SER A CA 1
ATOM 643 C C . SER A 1 87 ? -1.800 50.563 -22.337 1.00 58.25 87 SER A C 1
ATOM 645 O O . SER A 1 87 ? -1.575 50.284 -23.518 1.00 58.25 87 SER A O 1
ATOM 647 N N . PRO A 1 88 ? -1.948 51.827 -21.899 1.00 69.31 88 PRO A N 1
ATOM 648 C CA . PRO A 1 88 ? -1.515 52.998 -22.661 1.00 69.31 88 PRO A CA 1
ATOM 649 C C . PRO A 1 88 ? 0.010 53.180 -22.633 1.00 69.31 88 PRO A C 1
ATOM 651 O O . PRO A 1 88 ? 0.652 52.698 -21.668 1.00 69.31 88 PRO A O 1
#

pLDDT: mean 76.45, std 18.23, range [39.59, 97.62]

Radius of gyration: 22.66 Å; Cα contacts (8 Å, |Δi|>4): 38; chains: 1; bounding box: 51×70×42 Å

Mean predicted aligned error: 14.75 Å

=== Feature glossary ===
Legend for the data blocks above and below:

— What the protein is —

The amino-acid sequence is the protein's primary structure: the linear order of residues from the N-terminus to the C-terminus, written in one-letter code. Everything else here — the 3D coordinates, the secondary structure, the domain annotations — is ultimately a 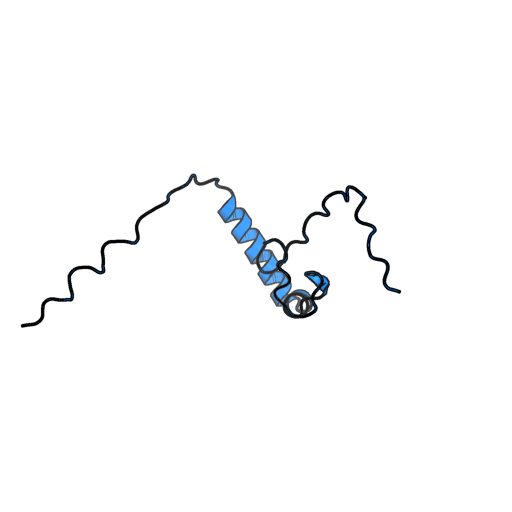consequence of this string.

Functional annotations link the protein to curated databases. InterPro entries identify conserved domains and families by matching the sequence against member-database signatures (Pfam, PROSITE, CDD, …). Gene Ontology (GO) terms describe molecular function, biological process, and cellular component in a controlled vocabulary. CATH places the structure in a hierarchical fold classification (Class/Architecture/Topology/Homologous-superfamily). The organism is the source species.

— Where its atoms are —

Atomic coordinates in PDBx/mmCIF format — the same representation the Protein Data Bank distributes. Each line of the _atom_site loop places one backbone atom in Cartesian space (units: ångströms, origin: arbitrary).

The six renders are orthographic views along the three Cartesian axes in both directions. Representation (cartoon, sticks, or surface) and color scheme (sequence-rainbow or by-chain) vary across proteins so the training set covers all the common visualization conventions.

— Local backbone conformation —

Eight-state secondary structure (DSSP): H is the canonical α-helix, G the tighter 3₁₀-helix, I the wider π-helix; E/B are β-structure, T and S are turns and bends, and '-' is everything else. DSSP derives these from the pattern of main-chain N–H···O=C hydrogen bonds, not from the sequence.

Three-state secondary structure (P-SEA) collapses the eight DSSP classes into helix (a), strand (b), and coil (c). P-SEA assigns these from Cα geometry alone — distances and angles — without requiring backbone oxygens, so it works on any Cα trace.

φ (phi) and ψ (psi) are the two rotatable backbone dihedrals per residue: φ is the C(i-1)–N–Cα–C torsion, ψ is the N–Cα–C–N(i+1) torsion, both in degrees on (−180°, 180°]. α-helical residues cluster near (−60°, −45°); β-strand residues near (−120°, +130°). A Ramachandran plot is simply a scatter of (φ, ψ) for every residue.

— Global shape and packing —

The geometric summary reports three shape descriptors. Rg (radius of gyration) measures how spread out the Cα atoms are about their centre of mass; compact globular proteins have small Rg, elongated or unfolded ones large. Cα contacts (<8 Å, |i−j|>4) count long-range residue pairs in spatial proximity — high for tightly packed folds, near zero for rods or random coil. The bounding-box extents give the protein's footprint along x, y, z in Å.

SASA measures how much of the protein is reachable by solvent. It is computed by rolling a water-sized probe over the atomic surface and summing the exposed area (Å²). Per-residue SASA distinguishes core (buried, low SASA) from surface (exposed, high SASA) residues; total SASA is a whole-molecule size measure.

Plot images: a contact map (which residues are close in 3D, as an N×N binary image), a Ramachandran scatter (backbone torsion angles, revealing secondary-structure composition at a glance), and — for AlphaFold str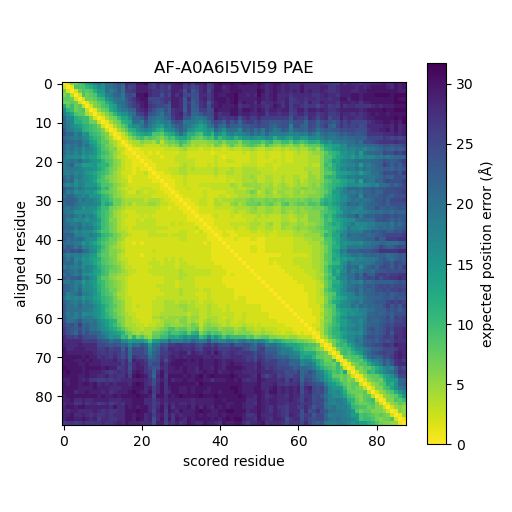uctures — a PAE heatmap (pairwise prediction confidence).

— Structural neighborhood —

A 3Di character summarizes, for each residue, the relative orientation of the Cα frame of its nearest spatial neighbor. Because it encodes fold topology rather than chemistry, 3Di alignments detect remote structural similarity that sequence alignment misses.

The Foldseek neighbor list gives the closest experimentally determined structures in the PDB, ranked by structural alignment. TM-score near 1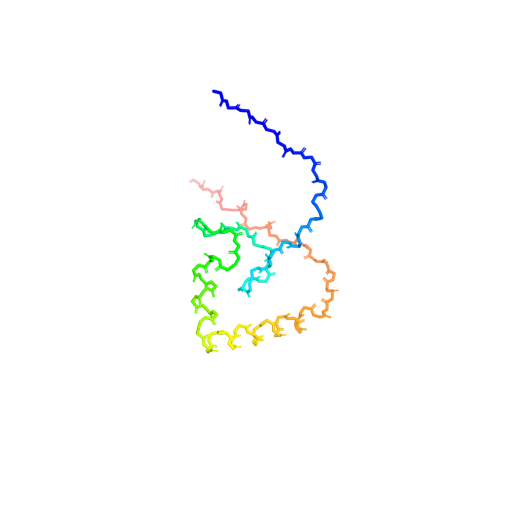 means near-identical fold; near 0.3 means only rough topology match. This is how one finds what a novel AlphaFold prediction most resembles in the solved-structure universe.

— Confidence and disorder —

For AlphaFold models, the B-factor field carries pLDDT — the model's own estimate of local accuracy on a 0–100 scale. Regions with pLDDT<50 should be treated as essentially unmodeled; they often correspond to intrinsically disordered segments.

Crystallographic B-factors measure how much each atom's electron density is smeared out, in Å². They rise in mobile loops and surface residues and fall in the buried interior. In AlphaFold models this column is repurposed to hold pLDDT instead.

Predicted Aligned Error (PAE) is an AlphaFold confidence matrix: entry (i, j) is the expected error in the position of residue j, in ångströms, when the prediction is superimposed on the true structure at residue i. Low PAE within a block of residues means that block is internally rigid and well-predicted; high PAE between two blocks means their relative placement is uncertain even if each block individually is confident.